Protein AF-A0A418XE55-F1 (afdb_monomer)

Nearest PDB structures (foldseek):
  6yex-assembly1_B  TM=7.318E-01  e=2.046E-04  Vibrio campbellii
  6yjb-assembly1_A  TM=7.051E-01  e=1.486E-04  Vibrio campbellii
  6ghs-assembly1_A-2  TM=7.544E-01  e=6.904E-04  Thermocrispum agreste
  8t7s-assembly1_A  TM=6.426E-01  e=5.374E-01  Streptococcus pyogenes
  8umf-assembly1_A  TM=6.681E-01  e=8.412E-01  Parasutterella secunda

Foldseek 3Di:
DALCVQQVCAFQQPRDNPNVQWDWAFLDDDPDPVSRALLRTGTHGNVVSVCLVVLQWAADLVLQAIDGAPVPPDPVCVVSGRDHGDAGPDPSNGHDSVSRVVSVVVSVVVSVVVD

Structure (mmCIF, N/CA/C/O backbone):
data_AF-A0A418XE55-F1
#
_entry.id   AF-A0A418XE55-F1
#
loop_
_atom_site.group_PDB
_atom_site.id
_atom_site.type_symbol
_atom_site.label_atom_id
_atom_site.label_alt_id
_atom_site.label_comp_id
_atom_site.label_asym_id
_atom_site.label_entity_id
_atom_site.label_seq_id
_atom_site.pdbx_PDB_ins_code
_atom_site.Cartn_x
_atom_site.Cartn_y
_atom_site.Cartn_z
_atom_site.occupancy
_atom_site.B_iso_or_equiv
_atom_site.auth_seq_id
_atom_site.auth_comp_id
_atom_site.auth_asym_id
_atom_site.auth_atom_id
_atom_site.pdbx_PDB_model_num
ATOM 1 N N . MET A 1 1 ? 11.187 3.311 -16.559 1.00 74.44 1 MET A N 1
ATOM 2 C CA . MET A 1 1 ? 10.139 2.430 -16.004 1.00 74.44 1 MET A CA 1
ATOM 3 C C . MET A 1 1 ? 9.327 3.265 -15.040 1.00 74.44 1 MET A C 1
ATOM 5 O O . MET A 1 1 ? 9.937 3.987 -14.264 1.00 74.44 1 MET A O 1
ATOM 9 N N . ASP A 1 2 ? 8.004 3.248 -15.148 1.00 90.56 2 ASP A N 1
ATOM 10 C CA . ASP A 1 2 ? 7.113 3.976 -14.241 1.00 90.56 2 ASP A CA 1
ATOM 11 C C . ASP A 1 2 ? 6.524 3.037 -13.176 1.00 90.56 2 ASP A C 1
ATOM 13 O O . ASP A 1 2 ? 6.719 1.818 -13.214 1.00 90.56 2 ASP A O 1
ATOM 17 N N . LEU A 1 3 ? 5.819 3.614 -12.200 1.00 92.81 3 LEU A N 1
ATOM 18 C CA . LEU A 1 3 ? 5.218 2.858 -11.102 1.00 92.81 3 LEU A CA 1
ATOM 19 C C . LEU A 1 3 ? 4.127 1.896 -11.599 1.00 92.81 3 LEU A C 1
ATOM 21 O O . LEU A 1 3 ? 4.036 0.772 -11.111 1.00 92.81 3 LEU A O 1
ATOM 25 N N . ILE A 1 4 ? 3.343 2.298 -12.606 1.00 95.31 4 ILE A N 1
ATOM 26 C CA . ILE A 1 4 ? 2.306 1.443 -13.202 1.00 95.31 4 ILE A CA 1
ATOM 27 C C . ILE A 1 4 ? 2.929 0.164 -13.762 1.00 95.31 4 ILE A C 1
ATOM 29 O O . ILE A 1 4 ? 2.458 -0.931 -13.462 1.00 95.31 4 ILE A O 1
ATOM 33 N N . SER A 1 5 ? 4.005 0.287 -14.536 1.00 94.94 5 SER A N 1
ATOM 34 C CA . SER A 1 5 ? 4.707 -0.857 -15.119 1.00 94.94 5 SER A CA 1
ATOM 35 C C . SER A 1 5 ? 5.399 -1.707 -14.052 1.00 94.94 5 SER A C 1
ATOM 37 O O . SER A 1 5 ? 5.434 -2.927 -14.179 1.00 94.94 5 SER A O 1
ATOM 39 N N . ALA A 1 6 ? 5.913 -1.096 -12.976 1.00 95.56 6 ALA A N 1
ATOM 40 C CA . ALA A 1 6 ? 6.526 -1.824 -11.861 1.00 95.56 6 ALA A CA 1
ATOM 41 C C . ALA A 1 6 ? 5.561 -2.756 -11.129 1.00 95.56 6 ALA A C 1
ATOM 43 O O . ALA A 1 6 ? 5.970 -3.824 -10.675 1.00 95.56 6 ALA A O 1
ATOM 44 N N . TYR A 1 7 ? 4.291 -2.372 -11.062 1.00 97.06 7 TYR A N 1
ATOM 45 C CA . TYR A 1 7 ? 3.239 -3.142 -10.411 1.00 97.06 7 TYR A CA 1
ATOM 46 C C . TYR A 1 7 ? 2.389 -3.972 -11.388 1.00 97.06 7 TYR A C 1
ATOM 48 O O . TYR A 1 7 ? 1.293 -4.394 -11.030 1.00 97.06 7 TYR A O 1
ATOM 56 N N . ASP A 1 8 ? 2.845 -4.179 -12.630 1.00 96.81 8 ASP A N 1
ATOM 57 C CA . ASP A 1 8 ? 2.083 -4.880 -13.683 1.00 96.81 8 ASP A CA 1
ATOM 58 C C . ASP A 1 8 ? 0.675 -4.281 -13.922 1.00 96.81 8 ASP A C 1
ATOM 60 O O . ASP A 1 8 ? -0.283 -4.951 -14.301 1.00 96.81 8 ASP A O 1
ATOM 64 N N . GLY A 1 9 ? 0.517 -2.979 -13.662 1.00 97.06 9 GLY A N 1
ATOM 65 C CA . GLY A 1 9 ? -0.772 -2.295 -13.722 1.00 97.06 9 GLY A CA 1
ATOM 66 C C . GLY A 1 9 ? -1.802 -2.843 -12.734 1.00 97.06 9 GLY A C 1
ATOM 67 O O . GLY A 1 9 ? -2.986 -2.870 -13.067 1.00 97.06 9 GLY A O 1
ATOM 68 N N . ARG A 1 10 ? -1.371 -3.294 -11.548 1.00 98.06 10 ARG A N 1
ATOM 69 C CA . ARG A 1 10 ? -2.242 -3.838 -10.498 1.00 98.06 10 ARG A CA 1
ATOM 70 C C . ARG A 1 10 ? -2.068 -3.115 -9.175 1.00 98.06 10 ARG A C 1
ATOM 72 O O . ARG A 1 10 ? -0.962 -2.784 -8.763 1.00 98.06 10 ARG A O 1
ATOM 79 N N . CYS A 1 11 ? -3.170 -2.931 -8.458 1.00 98.56 11 CYS A N 1
ATOM 80 C CA . CYS A 1 11 ? -3.112 -2.417 -7.096 1.00 98.56 11 CYS A CA 1
ATOM 81 C C . CYS A 1 11 ? -2.300 -3.356 -6.181 1.00 98.56 11 CYS A C 1
ATOM 83 O O . CYS A 1 11 ? -2.588 -4.552 -6.102 1.00 98.56 11 CYS A O 1
ATOM 85 N N . ALA A 1 12 ? -1.358 -2.798 -5.420 1.00 98.38 12 ALA A N 1
ATOM 86 C CA . ALA A 1 12 ? -0.518 -3.520 -4.467 1.00 98.38 12 ALA A CA 1
ATOM 87 C C . ALA A 1 12 ? -1.333 -4.298 -3.417 1.00 98.38 12 ALA A C 1
ATOM 89 O O . ALA A 1 12 ? -0.932 -5.376 -2.999 1.00 98.38 12 ALA A O 1
ATOM 90 N N . ILE A 1 13 ? -2.500 -3.780 -3.024 1.00 98.44 13 ILE A N 1
ATOM 91 C CA . ILE A 1 13 ? -3.337 -4.347 -1.955 1.00 98.44 13 ILE A CA 1
ATOM 92 C C . ILE A 1 13 ? -4.469 -5.219 -2.510 1.00 98.44 13 ILE A C 1
ATOM 94 O O . ILE A 1 13 ? -4.709 -6.323 -2.031 1.00 98.44 13 ILE A O 1
ATOM 98 N N . THR A 1 14 ? -5.188 -4.737 -3.526 1.00 98.31 14 THR A N 1
ATOM 99 C CA . THR A 1 14 ? -6.407 -5.407 -4.023 1.00 98.31 14 THR A CA 1
ATOM 100 C C . THR A 1 14 ? -6.176 -6.248 -5.269 1.00 98.31 14 THR A C 1
ATOM 102 O O . THR A 1 14 ? -7.092 -6.942 -5.699 1.00 98.31 14 THR A O 1
ATOM 105 N N . GLN A 1 15 ? -4.997 -6.150 -5.893 1.00 98.00 15 GLN A N 1
ATOM 106 C CA . GLN A 1 15 ? -4.694 -6.732 -7.207 1.00 98.00 15 GLN A CA 1
ATOM 107 C C . GLN A 1 15 ? -5.613 -6.258 -8.348 1.00 98.00 15 GLN A C 1
ATOM 109 O O . GLN A 1 15 ? -5.567 -6.808 -9.451 1.00 98.00 15 GLN A O 1
ATOM 114 N N . CYS A 1 16 ? -6.414 -5.209 -8.113 1.00 98.12 16 CYS A N 1
ATOM 115 C CA . CYS A 1 16 ? -7.288 -4.605 -9.111 1.00 98.12 16 CYS A CA 1
ATOM 116 C C . CYS A 1 16 ? -6.478 -4.178 -10.352 1.00 98.12 16 CYS A C 1
ATOM 118 O O . CYS A 1 16 ? -5.541 -3.395 -10.189 1.00 98.12 16 CYS A O 1
ATOM 120 N N . PRO A 1 17 ? -6.830 -4.645 -11.567 1.00 98.00 17 PRO A N 1
ATOM 121 C CA . PRO A 1 17 ? -6.108 -4.321 -12.801 1.00 98.00 17 PRO A CA 1
ATOM 122 C C . PRO A 1 17 ? -6.703 -3.132 -13.578 1.00 98.00 17 PRO A C 1
ATOM 124 O O . PRO A 1 17 ? -6.294 -2.852 -14.706 1.00 98.00 17 PRO A O 1
ATOM 127 N N . ILE A 1 18 ? -7.726 -2.462 -13.035 1.00 98.12 18 ILE A N 1
ATOM 128 C CA . ILE A 1 18 ? -8.464 -1.407 -13.740 1.00 98.12 18 ILE A CA 1
ATOM 129 C C . ILE A 1 18 ? -7.625 -0.125 -13.731 1.00 98.12 18 ILE A C 1
ATOM 131 O O . ILE A 1 18 ? -7.739 0.703 -12.834 1.00 98.12 18 ILE A O 1
ATOM 135 N N . ARG A 1 19 ? -6.769 0.035 -14.745 1.00 96.81 19 ARG A N 1
ATOM 136 C CA . ARG A 1 19 ? -5.791 1.135 -14.844 1.00 96.81 19 ARG A CA 1
ATOM 137 C C . ARG A 1 19 ? -6.359 2.539 -14.579 1.00 96.81 19 ARG A C 1
ATOM 139 O O . ARG A 1 19 ? -5.692 3.269 -13.857 1.00 96.81 19 ARG A O 1
ATOM 146 N N . PRO A 1 20 ? -7.553 2.928 -15.078 1.00 98.00 20 PRO A N 1
ATOM 147 C CA . PRO A 1 20 ? -8.094 4.270 -14.836 1.00 98.00 20 PRO A CA 1
ATOM 148 C C . PRO A 1 20 ? -8.363 4.628 -13.369 1.00 98.00 20 PRO A C 1
ATOM 150 O O . PRO A 1 20 ? -8.520 5.805 -13.073 1.00 98.00 20 PRO A O 1
ATOM 153 N N . ILE A 1 21 ? -8.441 3.643 -12.468 1.00 98.06 21 ILE A N 1
ATOM 154 C CA . ILE A 1 21 ? -8.658 3.867 -11.028 1.00 98.06 21 ILE A CA 1
ATOM 155 C C . ILE A 1 21 ? -7.413 3.548 -10.191 1.00 98.06 21 ILE A C 1
ATOM 157 O O . ILE A 1 21 ? -7.523 3.393 -8.974 1.00 98.06 21 ILE A O 1
ATOM 161 N N . LEU A 1 22 ? -6.256 3.377 -10.839 1.00 98.50 22 LEU A N 1
ATOM 162 C CA . LEU A 1 22 ? -4.977 3.163 -10.171 1.00 98.50 22 LEU A CA 1
ATOM 163 C C . LEU A 1 22 ? -4.210 4.475 -10.056 1.00 98.50 22 LEU A C 1
ATOM 165 O O . LEU A 1 22 ? -4.046 5.206 -11.029 1.00 98.50 22 LEU A O 1
ATOM 169 N N . GLU A 1 23 ? -3.683 4.719 -8.867 1.00 97.94 23 GLU A N 1
ATOM 170 C CA . GLU A 1 23 ? -2.996 5.941 -8.491 1.00 97.94 23 GLU A CA 1
ATOM 171 C C . GLU A 1 23 ? -1.644 5.617 -7.857 1.00 97.94 23 GLU A C 1
ATOM 173 O O . GLU A 1 23 ? -1.466 4.594 -7.188 1.00 97.94 23 GLU A O 1
ATOM 178 N N . ALA A 1 24 ? -0.675 6.500 -8.085 1.00 95.62 24 ALA A N 1
ATOM 179 C CA . ALA A 1 24 ? 0.620 6.434 -7.432 1.00 95.62 24 ALA A CA 1
ATOM 180 C C . ALA A 1 24 ? 0.514 7.050 -6.034 1.00 95.62 24 ALA A C 1
ATOM 182 O O . ALA A 1 24 ? 0.401 8.267 -5.898 1.00 95.62 24 ALA A O 1
ATOM 183 N N . ALA A 1 25 ? 0.572 6.202 -5.013 1.00 95.56 25 ALA A N 1
ATOM 184 C CA . ALA A 1 25 ? 0.569 6.611 -3.621 1.00 95.56 25 ALA A CA 1
ATOM 185 C C . ALA A 1 25 ? 1.995 6.730 -3.095 1.00 95.56 25 ALA A C 1
ATOM 187 O O . ALA A 1 25 ? 2.790 5.796 -3.226 1.00 95.56 25 ALA A O 1
ATOM 188 N N . HIS A 1 26 ? 2.314 7.859 -2.470 1.00 93.00 26 HIS A N 1
ATOM 189 C CA . HIS A 1 26 ? 3.589 8.016 -1.780 1.00 93.00 26 HIS A CA 1
ATOM 190 C C . HIS A 1 26 ? 3.557 7.285 -0.433 1.00 93.00 26 HIS A C 1
ATOM 192 O O . HIS A 1 26 ? 2.566 7.320 0.299 1.00 93.00 26 HIS A O 1
ATOM 198 N N . VAL A 1 27 ? 4.662 6.634 -0.079 1.00 92.00 27 VAL A N 1
ATOM 199 C CA . VAL A 1 27 ? 4.802 5.970 1.226 1.00 92.00 27 VAL A CA 1
ATOM 200 C C . VAL A 1 27 ? 5.273 6.962 2.283 1.00 92.00 27 VAL A C 1
ATOM 202 O O . VAL A 1 27 ? 4.691 7.055 3.363 1.00 92.00 27 VAL A O 1
ATOM 205 N N . THR A 1 28 ? 6.286 7.758 1.946 1.00 86.19 28 THR A N 1
ATOM 206 C CA . THR A 1 28 ? 6.724 8.918 2.734 1.00 86.19 28 THR A CA 1
ATOM 207 C C . THR A 1 28 ? 6.497 10.213 1.954 1.00 86.19 28 THR A C 1
ATOM 209 O O . THR A 1 28 ? 6.499 10.164 0.720 1.00 86.19 28 THR A O 1
ATOM 212 N N . PRO A 1 29 ? 6.304 11.367 2.631 1.00 79.19 29 PRO A N 1
ATOM 213 C CA . PRO A 1 29 ? 6.057 12.636 1.956 1.00 79.19 29 PRO A CA 1
ATOM 214 C C . PRO A 1 29 ? 7.090 12.940 0.872 1.00 79.19 29 PRO A C 1
ATOM 216 O O . PRO A 1 29 ? 8.283 12.684 1.034 1.00 79.19 29 PRO A O 1
ATOM 219 N N . TYR A 1 30 ? 6.619 13.530 -0.220 1.00 68.69 30 TYR A N 1
ATOM 220 C CA . TYR A 1 30 ? 7.482 14.012 -1.285 1.00 68.69 30 TYR A CA 1
ATOM 221 C C . TYR A 1 30 ? 8.309 15.215 -0.798 1.00 68.69 30 TYR A C 1
ATOM 223 O O . TYR A 1 30 ? 7.754 16.253 -0.445 1.00 68.69 30 TYR A O 1
ATOM 231 N N . LEU A 1 31 ? 9.638 15.082 -0.793 1.00 68.12 31 LEU A N 1
ATOM 232 C CA . LEU A 1 31 ? 10.601 16.122 -0.393 1.00 68.12 31 LEU A CA 1
ATOM 233 C C . LEU A 1 31 ? 11.439 16.635 -1.582 1.00 68.12 31 LEU A C 1
ATOM 235 O O . LEU A 1 31 ? 12.531 17.168 -1.401 1.00 68.12 31 LEU A O 1
ATOM 239 N N . GLY A 1 32 ? 10.949 16.457 -2.813 1.00 66.75 32 GLY A N 1
ATOM 240 C CA . GLY A 1 32 ? 11.641 16.843 -4.047 1.00 66.75 32 GLY A CA 1
ATOM 241 C C . GLY A 1 32 ? 12.063 15.644 -4.909 1.00 66.75 32 GLY A C 1
ATOM 242 O O . GLY A 1 32 ? 11.835 14.495 -4.520 1.00 66.75 32 GLY A O 1
ATOM 243 N N . PRO A 1 33 ? 12.700 15.875 -6.077 1.00 60.78 33 PRO A N 1
ATOM 244 C CA . PRO A 1 33 ? 12.922 14.848 -7.105 1.00 60.78 33 PRO A CA 1
ATOM 245 C C . PRO A 1 33 ? 13.652 13.588 -6.623 1.00 60.78 33 PRO A C 1
ATOM 247 O O . PRO A 1 33 ? 13.444 12.512 -7.172 1.00 60.78 33 PRO A O 1
ATOM 250 N N . GLN A 1 34 ? 14.461 13.693 -5.566 1.00 60.91 34 GLN A N 1
ATOM 251 C CA . GLN A 1 34 ? 15.155 12.552 -4.958 1.00 60.91 34 GLN A CA 1
ATOM 252 C C . GLN A 1 34 ? 14.206 11.554 -4.267 1.00 60.91 34 GLN A C 1
ATOM 254 O O . GLN A 1 34 ? 14.555 10.391 -4.097 1.00 60.91 34 GLN A O 1
ATOM 259 N N . THR A 1 35 ? 12.994 11.987 -3.905 1.00 60.41 35 THR A N 1
ATOM 260 C CA . THR A 1 35 ? 11.946 11.147 -3.296 1.00 60.41 35 THR A CA 1
ATOM 261 C C . THR A 1 35 ? 10.919 10.614 -4.303 1.00 60.41 35 THR A C 1
ATOM 263 O O . THR A 1 35 ? 10.076 9.804 -3.921 1.00 60.41 35 THR A O 1
ATOM 266 N N . ASN A 1 36 ? 11.038 10.976 -5.592 1.00 69.44 36 ASN A N 1
ATOM 267 C CA . ASN A 1 36 ? 10.267 10.409 -6.716 1.00 69.44 36 ASN A CA 1
ATOM 268 C C . ASN A 1 36 ? 10.808 9.036 -7.171 1.00 69.44 36 ASN A C 1
ATOM 270 O O . ASN A 1 36 ? 10.789 8.690 -8.353 1.00 69.44 36 ASN A O 1
ATOM 274 N N . ALA A 1 37 ? 11.333 8.244 -6.238 1.00 82.94 37 ALA A N 1
ATOM 275 C CA . ALA A 1 37 ? 11.778 6.889 -6.523 1.00 82.94 37 ALA A CA 1
ATOM 276 C C . ALA A 1 37 ? 10.573 5.939 -6.578 1.00 82.94 37 ALA A C 1
ATOM 278 O O . ALA A 1 37 ? 9.666 6.041 -5.755 1.00 82.94 37 ALA A O 1
ATOM 279 N N . ILE A 1 38 ? 10.601 4.953 -7.483 1.00 86.75 38 ILE A N 1
ATOM 280 C CA . ILE A 1 38 ? 9.590 3.87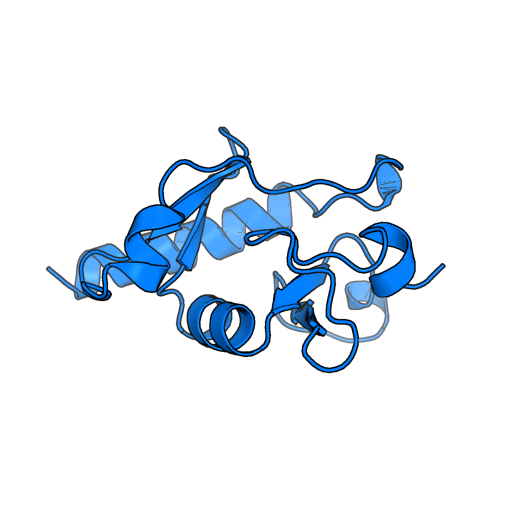6 -7.543 1.00 86.75 38 ILE A CA 1
ATOM 281 C C . ILE A 1 38 ? 9.459 3.180 -6.180 1.00 86.75 38 ILE A C 1
ATOM 283 O O . ILE A 1 38 ? 8.358 2.856 -5.749 1.00 86.75 38 ILE A O 1
ATOM 287 N N . SER A 1 39 ? 10.575 3.020 -5.466 1.00 90.31 39 SER A N 1
ATOM 288 C CA . SER A 1 39 ? 10.621 2.431 -4.128 1.00 90.31 39 SER A CA 1
ATOM 289 C C . SER A 1 39 ? 9.974 3.289 -3.030 1.00 90.31 39 SER A C 1
ATOM 291 O O . SER A 1 39 ? 9.761 2.791 -1.930 1.00 90.31 39 SER A O 1
ATOM 293 N N . ASN A 1 40 ? 9.622 4.551 -3.290 1.00 92.19 40 ASN A N 1
ATOM 294 C CA . ASN A 1 40 ? 8.794 5.368 -2.392 1.00 92.19 40 ASN A CA 1
ATOM 295 C C . ASN A 1 40 ? 7.310 5.374 -2.811 1.00 92.19 40 ASN A C 1
ATOM 297 O O . ASN A 1 40 ? 6.525 6.171 -2.296 1.00 92.19 40 ASN A O 1
ATOM 301 N N . GLY A 1 41 ? 6.929 4.512 -3.759 1.00 94.31 41 GLY A N 1
ATOM 302 C CA . GLY A 1 41 ? 5.587 4.430 -4.315 1.00 94.31 41 GLY A CA 1
ATOM 303 C C . GLY A 1 41 ? 4.916 3.073 -4.099 1.00 94.31 41 GLY A C 1
ATOM 304 O O . GLY A 1 41 ? 5.532 2.011 -4.230 1.00 94.31 41 GLY A O 1
ATOM 305 N N . LEU A 1 42 ? 3.611 3.113 -3.852 1.00 97.31 42 LEU A N 1
ATOM 306 C CA . LEU A 1 42 ? 2.695 1.986 -4.011 1.00 97.31 42 LEU A CA 1
ATOM 307 C C . LEU A 1 4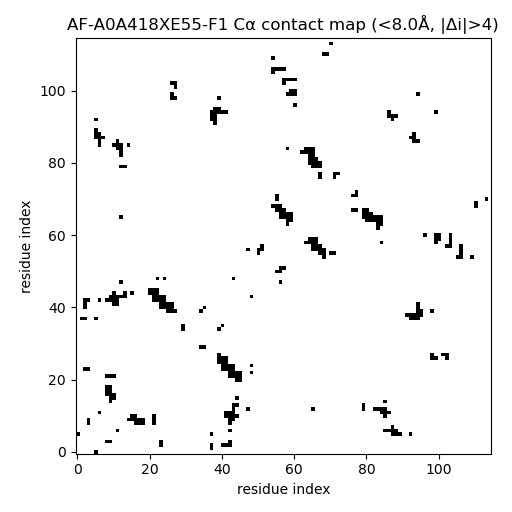2 ? 1.708 2.325 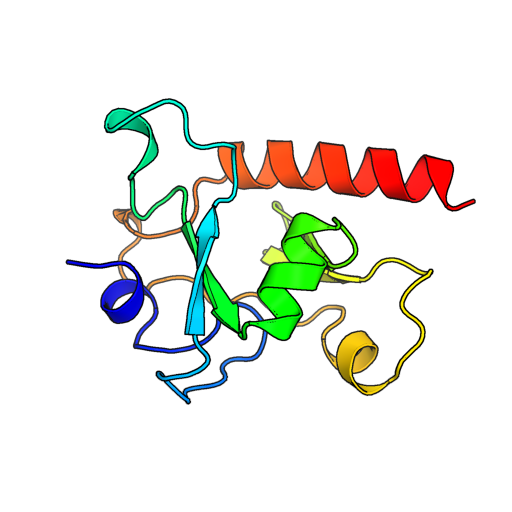-5.130 1.00 97.31 42 LEU A C 1
ATOM 309 O O . LEU A 1 42 ? 1.199 3.442 -5.185 1.00 97.31 42 LEU A O 1
ATOM 313 N N . LEU A 1 43 ? 1.405 1.373 -6.012 1.00 98.25 43 LEU A N 1
ATOM 314 C CA . LEU A 1 43 ? 0.291 1.543 -6.945 1.00 98.25 43 LEU A CA 1
ATOM 315 C C . LEU A 1 43 ? -0.998 1.102 -6.250 1.00 98.25 43 LEU A C 1
ATOM 317 O O . LEU A 1 43 ? -1.145 -0.075 -5.924 1.00 98.25 43 LEU A O 1
ATOM 321 N N . LEU A 1 44 ? -1.931 2.016 -6.001 1.00 98.56 44 LEU A N 1
ATOM 322 C CA . LEU A 1 44 ? -3.141 1.746 -5.222 1.00 98.56 44 LEU A CA 1
ATOM 323 C C . LEU A 1 44 ? -4.409 2.045 -6.021 1.00 98.56 44 LEU A C 1
ATOM 325 O O . LEU A 1 44 ? -4.411 2.883 -6.909 1.00 98.56 44 LEU A O 1
ATOM 329 N N . ARG A 1 4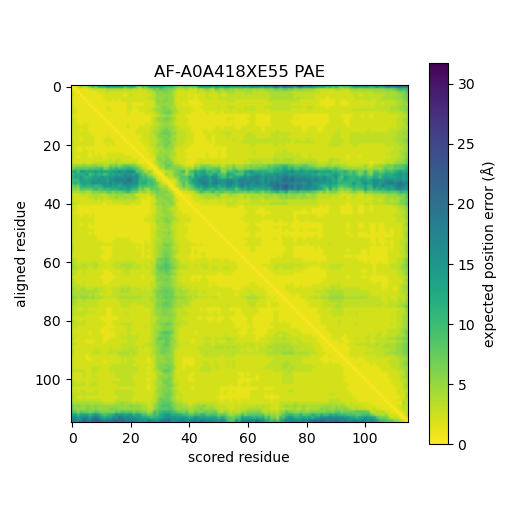5 ? -5.500 1.339 -5.712 1.00 98.50 45 ARG A N 1
ATOM 330 C CA . ARG A 1 45 ? -6.844 1.721 -6.169 1.00 98.50 45 ARG A CA 1
ATOM 331 C C . ARG A 1 45 ? -7.243 3.018 -5.449 1.00 98.50 45 ARG A C 1
ATOM 333 O O . ARG A 1 45 ? -6.904 3.144 -4.278 1.00 98.50 45 ARG A O 1
ATOM 340 N N . ALA A 1 46 ? -7.929 3.954 -6.103 1.00 98.50 46 ALA A N 1
ATOM 341 C CA . ALA A 1 46 ? -8.168 5.308 -5.568 1.00 98.50 46 ALA A CA 1
ATOM 342 C C . ALA A 1 46 ? -8.803 5.362 -4.154 1.00 98.50 46 ALA A C 1
ATOM 344 O O . ALA A 1 46 ? -8.405 6.153 -3.297 1.00 98.50 46 ALA A O 1
ATOM 345 N N . ASP A 1 47 ? -9.752 4.472 -3.860 1.00 98.38 47 ASP A N 1
ATOM 346 C CA . ASP A 1 47 ? -10.336 4.311 -2.521 1.00 98.38 47 ASP A CA 1
ATOM 347 C C . ASP A 1 47 ? -9.296 3.835 -1.491 1.00 98.38 47 ASP A C 1
ATOM 349 O O . ASP A 1 47 ? -9.169 4.398 -0.406 1.00 98.38 47 ASP A O 1
ATOM 353 N N . ILE A 1 48 ? -8.493 2.835 -1.854 1.00 98.56 48 ILE A N 1
ATOM 354 C CA . ILE A 1 48 ? -7.410 2.303 -1.023 1.00 98.56 48 ILE A CA 1
ATOM 355 C C . ILE A 1 48 ? -6.308 3.341 -0.809 1.00 98.56 48 ILE A C 1
ATOM 357 O O . ILE A 1 48 ? -5.747 3.408 0.279 1.00 98.56 48 ILE A O 1
ATOM 361 N N . HIS A 1 49 ? -6.015 4.163 -1.814 1.00 98.56 49 HIS A N 1
ATOM 362 C CA . HIS A 1 49 ? -5.081 5.278 -1.696 1.00 98.56 49 HIS A CA 1
ATOM 363 C C . HIS A 1 49 ? -5.579 6.307 -0.677 1.00 98.56 49 HIS A C 1
ATOM 365 O O . HIS A 1 49 ? -4.844 6.674 0.235 1.00 98.56 49 HIS A O 1
ATOM 371 N N . THR A 1 50 ? -6.859 6.678 -0.745 1.00 98.25 50 THR A N 1
ATOM 372 C CA . THR A 1 50 ? -7.471 7.577 0.244 1.00 98.25 50 THR A CA 1
ATOM 373 C C . THR A 1 50 ? -7.368 6.995 1.659 1.00 98.25 50 THR A C 1
ATOM 375 O O . THR A 1 50 ? -6.949 7.678 2.592 1.00 98.25 50 THR A O 1
ATOM 378 N N . LEU A 1 51 ? -7.692 5.710 1.840 1.00 98.12 51 LEU A N 1
ATOM 379 C CA . LEU A 1 51 ? -7.564 5.038 3.138 1.00 98.12 51 LEU A CA 1
ATOM 380 C C . LEU A 1 51 ? -6.109 4.970 3.620 1.00 98.12 51 LEU A C 1
ATOM 382 O O . LEU A 1 51 ? -5.855 5.072 4.822 1.00 98.12 51 LEU A O 1
ATOM 386 N N . TRP A 1 52 ? -5.157 4.788 2.704 1.00 97.88 52 TRP A N 1
ATOM 387 C CA . TRP A 1 52 ? -3.727 4.755 3.002 1.00 97.88 52 TRP A CA 1
ATOM 388 C C . TRP A 1 52 ? -3.257 6.108 3.532 1.00 97.88 52 TRP A C 1
ATOM 390 O O . TRP A 1 52 ? -2.609 6.176 4.581 1.00 97.88 52 TRP A O 1
ATOM 400 N N . ASP A 1 53 ? -3.656 7.192 2.871 1.00 96.19 53 ASP A N 1
ATOM 401 C CA . ASP A 1 53 ? -3.352 8.564 3.278 1.00 96.19 53 ASP A CA 1
ATOM 402 C C . ASP A 1 53 ? -3.951 8.910 4.642 1.00 96.19 53 ASP A C 1
ATOM 404 O O . ASP A 1 53 ? -3.270 9.480 5.496 1.00 96.19 53 ASP A O 1
ATOM 408 N N . LEU A 1 54 ? -5.179 8.457 4.900 1.00 96.00 54 LEU A N 1
ATOM 409 C CA . LEU A 1 54 ? -5.857 8.599 6.192 1.00 96.00 54 LEU A CA 1
ATOM 410 C C . LEU A 1 54 ? -5.308 7.676 7.292 1.00 96.00 54 LEU A C 1
ATOM 412 O O . LEU A 1 54 ? -5.736 7.779 8.448 1.00 96.00 54 LEU A O 1
ATOM 416 N N . ARG A 1 55 ? -4.369 6.782 6.950 1.00 96.38 55 ARG A N 1
ATOM 417 C CA . ARG A 1 55 ? -3.811 5.748 7.836 1.00 96.38 55 ARG A CA 1
ATOM 418 C C . ARG A 1 55 ? -4.887 4.806 8.389 1.00 96.38 55 ARG A C 1
ATOM 420 O O . ARG A 1 55 ? -4.793 4.336 9.514 1.00 96.38 55 ARG A O 1
ATOM 427 N N . LEU A 1 56 ? -5.919 4.526 7.600 1.00 97.19 56 LEU A N 1
ATOM 428 C CA . LEU A 1 56 ? -6.940 3.518 7.907 1.00 97.19 56 LEU A CA 1
ATOM 429 C C . LEU A 1 56 ? -6.567 2.131 7.368 1.00 97.19 56 LEU A C 1
ATOM 431 O O . LEU A 1 56 ? -7.139 1.130 7.793 1.00 97.19 56 LEU A O 1
ATOM 435 N N . ILE A 1 57 ? -5.590 2.072 6.464 1.00 98.06 57 ILE A N 1
ATOM 436 C CA . ILE A 1 57 ? -4.962 0.854 5.957 1.00 98.06 57 ILE A CA 1
ATOM 437 C C . ILE A 1 57 ? -3.442 1.034 5.958 1.00 98.06 57 ILE A C 1
ATOM 439 O O . ILE A 1 57 ? -2.934 2.127 5.692 1.00 98.06 57 ILE A O 1
ATOM 443 N N . ALA A 1 58 ? -2.718 -0.036 6.258 1.00 97.94 58 ALA A N 1
ATOM 444 C CA . ALA A 1 58 ? -1.262 -0.082 6.243 1.00 97.94 58 ALA A CA 1
ATOM 445 C C . ALA A 1 58 ? -0.767 -1.444 5.743 1.00 97.94 58 ALA A C 1
ATOM 447 O O . ALA A 1 58 ? -1.555 -2.366 5.516 1.00 97.94 58 ALA A O 1
ATOM 448 N N . ILE A 1 59 ? 0.546 -1.561 5.559 1.00 98.44 59 ILE A N 1
ATOM 449 C CA . ILE A 1 59 ? 1.229 -2.827 5.285 1.00 98.44 59 ILE A CA 1
ATOM 450 C C . ILE A 1 59 ? 2.213 -3.052 6.429 1.00 98.44 59 ILE A C 1
ATOM 452 O O . ILE A 1 59 ? 3.041 -2.183 6.692 1.00 98.44 59 ILE A O 1
ATOM 456 N N . ASP A 1 60 ? 2.126 -4.207 7.086 1.00 97.25 60 ASP A N 1
ATOM 457 C CA . ASP A 1 60 ? 3.119 -4.635 8.071 1.00 97.25 60 ASP A CA 1
ATOM 458 C C . ASP A 1 60 ? 4.474 -4.821 7.359 1.00 97.25 60 ASP A C 1
ATOM 460 O O . ASP A 1 60 ? 4.557 -5.641 6.438 1.00 97.25 60 ASP A O 1
ATOM 464 N N . PRO A 1 61 ? 5.536 -4.088 7.738 1.00 96.12 61 PRO A N 1
ATOM 465 C CA . PRO A 1 61 ? 6.824 -4.144 7.045 1.00 96.12 61 PRO A CA 1
ATOM 466 C C . PRO A 1 61 ? 7.560 -5.482 7.224 1.00 96.12 61 PRO A C 1
ATOM 468 O O . PRO A 1 61 ? 8.398 -5.827 6.392 1.00 96.12 61 PRO A O 1
ATOM 471 N N . ASN A 1 62 ? 7.250 -6.251 8.273 1.00 95.50 62 ASN A N 1
ATOM 472 C CA . ASN A 1 62 ? 7.879 -7.543 8.549 1.00 95.50 62 ASN A CA 1
ATOM 473 C C . ASN A 1 62 ? 7.174 -8.678 7.805 1.00 95.50 62 ASN A C 1
ATOM 475 O O . ASN A 1 62 ? 7.821 -9.546 7.220 1.00 95.50 62 ASN A O 1
ATOM 479 N N . LEU A 1 63 ? 5.840 -8.678 7.841 1.00 96.75 63 LEU A N 1
ATOM 480 C CA . LEU A 1 63 ? 5.021 -9.743 7.254 1.00 96.75 63 LEU A CA 1
ATOM 481 C C . LEU A 1 63 ? 4.624 -9.460 5.803 1.00 96.75 63 LEU A C 1
ATOM 483 O O . LEU A 1 63 ? 4.216 -10.371 5.083 1.00 96.75 63 LEU A O 1
ATOM 487 N N . MET A 1 64 ? 4.731 -8.203 5.367 1.00 97.31 64 MET A N 1
ATOM 488 C CA . MET A 1 64 ? 4.221 -7.719 4.083 1.00 97.31 64 MET A CA 1
ATOM 489 C C . MET A 1 64 ? 2.738 -8.049 3.884 1.00 97.31 64 MET A C 1
ATOM 491 O O . MET A 1 64 ? 2.287 -8.353 2.777 1.00 97.31 64 MET A O 1
ATOM 495 N N . THR A 1 65 ? 1.967 -7.982 4.969 1.00 98.38 65 THR A N 1
ATOM 496 C CA . THR A 1 65 ? 0.520 -8.212 4.986 1.00 98.38 65 THR A CA 1
ATOM 497 C C . THR A 1 65 ? -0.239 -6.925 5.254 1.00 98.38 65 THR A C 1
ATOM 499 O O . THR A 1 65 ? 0.235 -6.039 5.958 1.00 98.38 65 THR A O 1
ATOM 502 N N . VAL A 1 66 ? -1.443 -6.833 4.708 1.00 98.56 66 VAL A N 1
ATOM 503 C CA . VAL A 1 66 ? -2.326 -5.678 4.857 1.00 98.56 66 VAL A CA 1
ATOM 504 C C . VAL A 1 66 ? -2.937 -5.642 6.259 1.00 98.56 66 VAL A C 1
ATOM 506 O O . VAL A 1 66 ? -3.488 -6.638 6.731 1.00 98.56 66 VAL A O 1
ATOM 509 N N . CYS A 1 67 ? -2.908 -4.476 6.895 1.00 98.19 67 CYS A N 1
ATOM 510 C CA . CYS A 1 67 ? -3.528 -4.218 8.193 1.00 98.19 67 CYS A CA 1
ATOM 511 C C . CYS A 1 67 ? -4.596 -3.134 8.052 1.00 98.19 67 CYS A C 1
ATOM 513 O O . CYS A 1 67 ? -4.375 -2.126 7.381 1.00 98.19 67 CYS A O 1
ATOM 515 N N . ILE A 1 68 ? -5.751 -3.345 8.682 1.00 98.00 68 ILE A N 1
ATOM 516 C CA . ILE A 1 68 ? -6.903 -2.439 8.623 1.00 98.00 68 ILE A CA 1
ATOM 517 C C . ILE A 1 68 ? -7.133 -1.828 10.006 1.00 98.00 68 ILE A C 1
ATOM 519 O O . ILE A 1 68 ? -7.067 -2.534 11.011 1.00 98.00 68 ILE A O 1
ATOM 523 N N . SER A 1 69 ? -7.413 -0.525 10.064 1.00 96.69 69 SER A N 1
ATOM 524 C CA . SER A 1 69 ? -7.817 0.138 11.306 1.00 96.69 69 SER A CA 1
ATOM 525 C C . SER A 1 69 ? -9.135 -0.456 11.830 1.00 96.69 69 SER A C 1
ATOM 527 O O . SER A 1 69 ? -10.069 -0.638 11.043 1.00 96.69 69 SER A O 1
ATOM 529 N N . PRO A 1 70 ? -9.277 -0.689 13.150 1.00 94.81 70 PRO A N 1
ATOM 530 C CA . PRO A 1 70 ? -10.526 -1.161 13.755 1.00 94.81 70 PRO A CA 1
ATOM 531 C C . PRO A 1 70 ? -11.733 -0.239 13.514 1.00 94.81 70 PRO A C 1
ATOM 533 O O . PRO A 1 70 ? -12.878 -0.676 13.609 1.00 94.81 70 PRO A O 1
ATOM 536 N N . THR A 1 71 ? -11.492 1.035 13.186 1.00 95.38 71 THR A N 1
ATOM 537 C CA . THR A 1 71 ? -12.553 2.010 12.882 1.00 95.38 71 THR A CA 1
ATOM 538 C C . THR A 1 71 ? -13.202 1.784 11.511 1.00 95.38 71 THR A C 1
ATOM 540 O O . THR A 1 71 ? -14.332 2.215 11.287 1.00 95.38 71 THR A O 1
ATOM 543 N N . LEU A 1 72 ? -12.535 1.074 10.592 1.00 95.69 72 LEU A N 1
ATOM 544 C CA . LEU A 1 72 ? -13.026 0.816 9.238 1.00 95.69 72 LEU A CA 1
ATOM 545 C C . LEU A 1 72 ? -13.828 -0.494 9.178 1.00 95.69 72 LEU A C 1
ATOM 547 O O . LEU A 1 72 ? -13.340 -1.497 8.677 1.00 95.69 72 LEU A O 1
ATOM 551 N N . GLN A 1 73 ? -15.059 -0.514 9.685 1.00 95.94 73 GLN A N 1
ATOM 552 C CA . GLN A 1 73 ? -15.821 -1.764 9.889 1.00 95.94 73 GLN A CA 1
ATOM 553 C C . GLN A 1 73 ? -16.462 -2.373 8.627 1.00 95.94 73 GLN A C 1
ATOM 555 O O . GLN A 1 73 ? -17.003 -3.477 8.690 1.00 95.94 73 GLN A O 1
ATOM 560 N N . ASP A 1 74 ? -16.423 -1.683 7.486 1.00 97.62 74 ASP A N 1
ATOM 561 C CA . ASP A 1 74 ? -17.075 -2.162 6.266 1.00 97.62 74 ASP A CA 1
ATOM 562 C C . ASP A 1 74 ? -16.433 -3.481 5.762 1.00 97.62 74 ASP A C 1
ATOM 564 O O . ASP A 1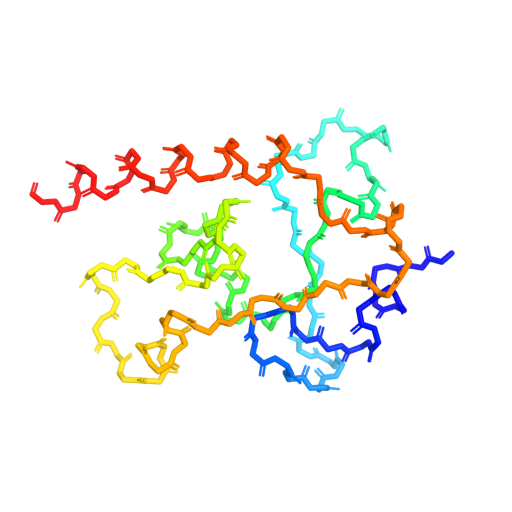 74 ? -15.214 -3.533 5.529 1.00 97.62 74 ASP A O 1
ATOM 568 N N . PRO A 1 75 ? -17.229 -4.553 5.554 1.00 97.56 75 PRO A N 1
ATOM 569 C CA . PRO A 1 75 ? -16.733 -5.858 5.117 1.00 97.56 75 PRO A CA 1
ATOM 570 C C . PRO A 1 75 ? -15.909 -5.832 3.824 1.00 97.56 75 PRO A C 1
ATOM 572 O O . PRO A 1 75 ? -15.007 -6.658 3.651 1.00 97.56 75 PRO A O 1
ATOM 575 N N . SER A 1 76 ? -16.186 -4.886 2.921 1.00 96.44 76 SER A N 1
ATOM 576 C CA . SER A 1 76 ? -15.482 -4.749 1.642 1.00 96.44 76 SER A CA 1
ATOM 577 C C . SER A 1 76 ? -13.999 -4.400 1.804 1.00 96.44 76 SER A C 1
ATOM 579 O O . SER A 1 76 ? -13.192 -4.768 0.945 1.00 96.44 76 SER A O 1
ATOM 581 N N . TYR A 1 77 ? -13.620 -3.769 2.920 1.00 97.94 77 TYR A N 1
ATOM 582 C CA . TYR A 1 77 ? -12.225 -3.496 3.271 1.00 97.94 77 TYR A CA 1
ATOM 583 C C . TYR A 1 77 ? -11.677 -4.503 4.279 1.00 97.94 77 TYR A C 1
ATOM 585 O O . TYR A 1 77 ? -10.515 -4.890 4.175 1.00 97.94 77 TYR A O 1
ATOM 593 N N . GLN A 1 78 ? -12.501 -4.992 5.210 1.00 98.00 78 GLN A N 1
ATOM 594 C CA . GLN A 1 78 ? -12.078 -5.990 6.202 1.00 98.00 78 GLN A CA 1
ATOM 595 C C . GLN A 1 78 ? -11.576 -7.287 5.557 1.00 98.00 78 GLN A C 1
ATOM 597 O O . GLN A 1 78 ? -10.604 -7.876 6.020 1.00 98.00 78 GLN A O 1
ATOM 602 N N . VAL A 1 79 ? -12.145 -7.684 4.413 1.00 97.88 79 VAL A N 1
ATOM 603 C CA . VAL A 1 79 ? -11.668 -8.837 3.626 1.00 97.88 79 VAL A CA 1
ATOM 604 C C . VAL A 1 79 ? -10.232 -8.675 3.094 1.00 97.88 79 VAL A C 1
ATOM 606 O O . VAL A 1 79 ? -9.670 -9.612 2.522 1.00 97.88 79 VAL A O 1
ATOM 609 N N . LEU A 1 80 ? -9.640 -7.482 3.189 1.00 98.44 80 LEU A N 1
ATOM 610 C CA . LEU A 1 80 ? -8.254 -7.225 2.803 1.00 98.44 80 LEU A CA 1
ATOM 611 C C . LEU A 1 80 ? -7.270 -7.507 3.942 1.00 98.44 80 LEU A C 1
ATOM 613 O O . LEU A 1 80 ? -6.099 -7.736 3.654 1.00 98.44 80 LEU A O 1
ATOM 617 N N . ALA A 1 81 ? -7.724 -7.526 5.198 1.00 98.19 81 ALA A N 1
ATOM 618 C CA . ALA A 1 81 ? -6.868 -7.779 6.351 1.00 98.19 81 ALA A CA 1
ATOM 619 C C . ALA A 1 81 ? -6.121 -9.117 6.212 1.00 98.19 81 ALA A C 1
ATOM 621 O O . ALA A 1 81 ? -6.694 -10.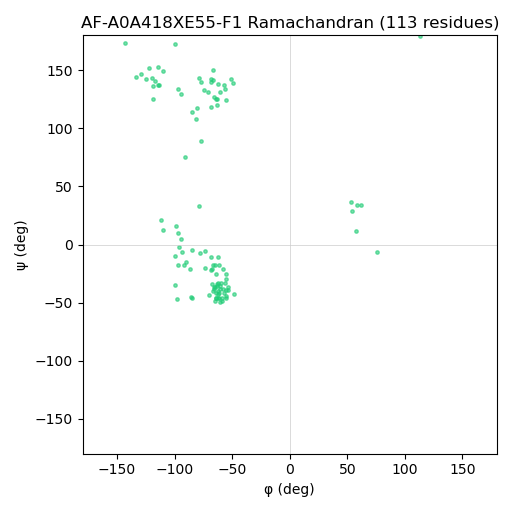138 5.831 1.00 98.19 81 ALA A O 1
ATOM 622 N N . GLY A 1 82 ? -4.818 -9.105 6.492 1.00 98.12 82 GLY A N 1
ATOM 623 C CA . GLY A 1 82 ? -3.945 -10.277 6.425 1.00 98.12 82 GLY A CA 1
ATOM 624 C C . GLY A 1 82 ? -3.552 -10.722 5.013 1.00 98.12 82 GLY A C 1
ATOM 625 O O . GLY A 1 82 ? -2.699 -11.598 4.880 1.00 98.12 82 GLY A O 1
ATOM 626 N N . LYS A 1 83 ? -4.106 -10.134 3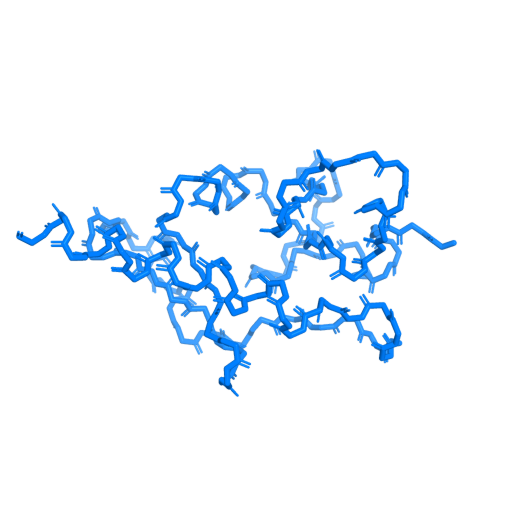.943 1.00 98.31 83 LYS A N 1
ATOM 627 C CA . LYS A 1 83 ? -3.665 -10.455 2.576 1.00 98.31 83 LYS A CA 1
ATOM 628 C C . LYS A 1 83 ? -2.239 -9.973 2.345 1.00 98.31 83 LYS A C 1
ATOM 630 O O . LYS A 1 83 ? -1.872 -8.885 2.783 1.00 98.31 83 LYS A O 1
ATOM 635 N N . SER A 1 84 ? -1.449 -10.756 1.616 1.00 98.06 84 SER A N 1
ATOM 636 C CA . SER A 1 84 ? -0.106 -10.347 1.204 1.00 98.06 84 SER A CA 1
ATOM 637 C C . SER A 1 84 ? -0.178 -9.173 0.231 1.00 98.06 84 SER A C 1
ATOM 639 O O . SER A 1 84 ? -0.860 -9.248 -0.794 1.00 98.06 84 SER A O 1
ATOM 641 N N . ALA A 1 85 ? 0.549 -8.103 0.539 1.00 97.62 85 ALA A N 1
ATOM 642 C CA . ALA A 1 85 ? 0.738 -6.996 -0.378 1.00 97.62 85 ALA A CA 1
ATOM 643 C C . ALA A 1 85 ? 1.650 -7.437 -1.528 1.00 97.62 85 ALA A C 1
ATOM 645 O O . ALA A 1 85 ? 2.721 -8.016 -1.326 1.00 97.62 85 ALA A O 1
ATOM 646 N N . TYR A 1 86 ? 1.224 -7.158 -2.753 1.00 97.00 86 TYR A N 1
ATOM 647 C CA . TYR A 1 86 ? 2.008 -7.457 -3.937 1.00 97.00 86 TYR A CA 1
ATOM 648 C C . TYR A 1 86 ? 3.246 -6.579 -4.012 1.00 97.00 86 TYR A C 1
ATOM 650 O O . TYR A 1 86 ? 3.203 -5.372 -3.769 1.00 97.00 86 TYR A O 1
ATOM 658 N N . GLN A 1 87 ? 4.341 -7.206 -4.424 1.00 95.31 87 GLN A N 1
ATOM 659 C CA . GLN A 1 87 ? 5.617 -6.553 -4.628 1.00 95.31 87 GLN A CA 1
ATOM 660 C C . GLN A 1 87 ? 6.020 -6.640 -6.099 1.00 95.31 87 GLN A C 1
ATOM 662 O O . GLN A 1 87 ? 5.874 -7.706 -6.704 1.00 95.31 87 GLN A O 1
ATOM 667 N N . PRO A 1 88 ? 6.598 -5.565 -6.659 1.00 96.00 88 PRO A N 1
ATOM 668 C CA . PRO A 1 88 ? 7.234 -5.604 -7.965 1.00 96.00 88 PRO A CA 1
ATOM 669 C C . PRO A 1 88 ? 8.213 -6.775 -8.105 1.00 96.00 88 PRO A C 1
ATOM 671 O O . PRO A 1 88 ? 8.999 -7.079 -7.196 1.00 96.00 88 PRO A O 1
ATOM 674 N N . ALA A 1 89 ? 8.190 -7.410 -9.279 1.00 94.69 89 ALA A N 1
ATOM 675 C CA . ALA A 1 89 ? 9.073 -8.530 -9.602 1.00 94.69 89 ALA A CA 1
ATOM 676 C C . ALA A 1 89 ? 10.557 -8.131 -9.531 1.00 94.69 89 ALA A C 1
ATOM 678 O O . ALA A 1 89 ? 11.393 -8.916 -9.086 1.00 94.69 89 ALA A O 1
ATOM 679 N N . VAL A 1 90 ? 10.873 -6.892 -9.920 1.00 94.94 90 VAL A N 1
ATOM 680 C CA . VAL A 1 90 ? 12.221 -6.319 -9.843 1.00 94.94 90 VAL A CA 1
ATOM 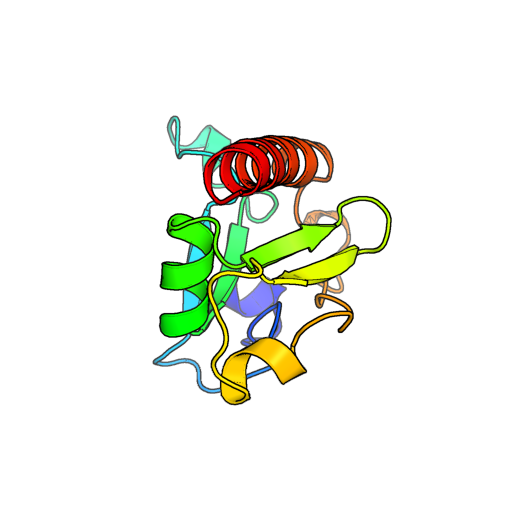681 C C . VAL A 1 90 ? 12.494 -5.837 -8.411 1.00 94.94 90 VAL A C 1
ATOM 683 O O . VAL A 1 90 ? 11.833 -4.897 -7.965 1.00 94.94 90 VAL A O 1
ATOM 686 N N . PRO A 1 91 ? 13.489 -6.397 -7.690 1.00 94.25 91 PRO A N 1
ATOM 687 C CA . PRO A 1 91 ? 13.746 -6.038 -6.294 1.00 94.25 91 PRO A CA 1
ATOM 688 C C . PRO A 1 91 ? 14.028 -4.550 -6.060 1.00 94.25 91 PRO A C 1
ATOM 690 O O . PRO A 1 91 ? 13.533 -3.983 -5.094 1.00 94.25 91 PRO A O 1
ATOM 693 N N . ALA A 1 92 ? 14.749 -3.893 -6.973 1.00 91.06 92 ALA A N 1
ATOM 694 C CA . ALA A 1 92 ? 15.047 -2.459 -6.886 1.00 91.06 92 ALA A CA 1
ATOM 695 C C . ALA A 1 92 ? 13.806 -1.554 -7.036 1.00 91.06 92 ALA A C 1
ATOM 697 O O . ALA A 1 92 ? 13.853 -0.377 -6.690 1.00 91.06 92 ALA A O 1
ATOM 698 N N . SER A 1 93 ? 12.702 -2.091 -7.564 1.00 93.94 93 SER A N 1
ATOM 699 C CA . SER A 1 93 ? 11.423 -1.389 -7.699 1.00 93.94 93 SER A CA 1
ATOM 700 C C . SER A 1 93 ? 10.489 -1.632 -6.518 1.00 93.94 93 SER A C 1
ATOM 702 O O . SER A 1 93 ? 9.426 -1.021 -6.461 1.00 93.94 93 SER A O 1
ATOM 704 N N . ARG A 1 94 ? 10.846 -2.528 -5.592 1.00 95.25 94 ARG A N 1
ATOM 705 C CA . ARG A 1 94 ? 10.032 -2.790 -4.407 1.00 95.25 94 ARG A CA 1
ATOM 706 C C . ARG A 1 94 ? 10.015 -1.573 -3.505 1.00 95.25 94 ARG A C 1
ATOM 708 O O . ARG A 1 94 ? 10.968 -0.794 -3.458 1.00 95.25 94 ARG A O 1
ATOM 715 N N . VAL A 1 95 ? 8.910 -1.438 -2.788 1.00 95.38 95 VAL A N 1
ATOM 716 C CA . VAL A 1 95 ? 8.769 -0.405 -1.777 1.00 95.38 95 VAL A CA 1
ATOM 717 C C . VAL A 1 95 ? 9.894 -0.524 -0.743 1.00 95.38 95 VAL A C 1
ATOM 719 O O . VAL A 1 95 ? 10.274 -1.620 -0.333 1.00 95.38 95 VAL A O 1
ATOM 722 N N . SER A 1 96 ? 10.461 0.616 -0.367 1.00 93.81 96 SER A N 1
ATOM 723 C CA . SER A 1 96 ? 11.542 0.712 0.604 1.00 93.81 96 SER A CA 1
ATOM 724 C C . SER A 1 96 ? 11.063 0.212 1.972 1.00 93.81 96 SER A C 1
ATOM 726 O O . SER A 1 96 ? 10.087 0.763 2.492 1.00 93.81 96 SER A O 1
ATOM 728 N N . PRO A 1 97 ? 11.757 -0.763 2.592 1.00 91.69 97 PRO A N 1
ATOM 729 C CA . PRO A 1 97 ? 11.427 -1.229 3.939 1.00 91.69 97 PRO A CA 1
ATOM 730 C C . PRO A 1 97 ? 11.409 -0.084 4.955 1.00 91.69 97 PRO A C 1
ATOM 732 O O . PRO A 1 97 ? 10.433 0.082 5.673 1.00 91.69 97 PRO A O 1
ATOM 735 N N . LEU A 1 98 ? 12.410 0.801 4.906 1.00 91.69 98 LEU A N 1
ATOM 736 C CA . LEU A 1 98 ? 12.495 1.969 5.788 1.00 91.69 98 LEU A CA 1
ATOM 737 C C . LEU A 1 98 ? 11.330 2.953 5.585 1.00 91.69 98 LEU A C 1
ATOM 739 O O . LEU A 1 98 ? 10.891 3.618 6.521 1.00 91.69 98 LEU A O 1
ATOM 743 N N . ALA A 1 99 ? 10.836 3.090 4.351 1.00 92.19 99 ALA A N 1
ATOM 744 C CA . ALA A 1 99 ? 9.675 3.935 4.081 1.00 92.19 99 ALA A CA 1
ATOM 745 C C . ALA A 1 99 ? 8.401 3.310 4.667 1.00 92.19 99 ALA A C 1
ATOM 747 O O . ALA A 1 99 ? 7.617 4.019 5.300 1.00 92.19 99 ALA A O 1
ATOM 748 N N . LEU A 1 100 ? 8.220 1.995 4.494 1.00 94.69 100 LEU A N 1
ATOM 749 C CA . LEU A 1 100 ? 7.103 1.264 5.092 1.00 94.69 100 LEU A CA 1
ATOM 750 C C . LEU A 1 100 ? 7.143 1.300 6.618 1.00 94.69 100 LEU A C 1
ATOM 752 O O . LEU A 1 100 ? 6.107 1.547 7.218 1.00 94.69 100 LEU A O 1
ATOM 756 N N . GLU A 1 101 ? 8.309 1.128 7.243 1.00 95.50 101 GLU A N 1
ATOM 757 C CA . GLU A 1 101 ? 8.478 1.232 8.700 1.00 95.50 101 GLU A CA 1
ATOM 758 C C . GLU A 1 101 ? 7.979 2.582 9.231 1.00 95.50 101 GLU A C 1
ATOM 760 O O . GLU A 1 101 ? 7.189 2.632 10.169 1.00 95.50 101 GLU A O 1
ATOM 765 N N . ARG A 1 102 ? 8.340 3.688 8.572 1.00 93.38 102 ARG A N 1
ATOM 766 C CA . ARG A 1 102 ? 7.850 5.024 8.950 1.00 93.38 102 ARG A CA 1
ATOM 767 C C . ARG A 1 102 ? 6.339 5.162 8.786 1.00 93.38 102 ARG A C 1
ATOM 769 O O . ARG A 1 102 ? 5.677 5.778 9.619 1.00 93.38 102 ARG A O 1
ATOM 776 N N . GLN A 1 103 ? 5.775 4.632 7.700 1.00 95.25 103 GLN A N 1
ATOM 777 C CA . GLN A 1 103 ? 4.323 4.664 7.507 1.00 95.25 103 GLN A CA 1
ATOM 778 C C . GLN A 1 103 ? 3.609 3.809 8.563 1.00 95.25 103 GLN A C 1
ATOM 780 O O . GLN A 1 103 ? 2.581 4.234 9.095 1.00 95.25 103 GLN A O 1
ATOM 785 N N . TRP A 1 104 ? 4.199 2.669 8.915 1.00 96.69 104 TRP A N 1
ATOM 786 C CA . TRP A 1 104 ? 3.726 1.763 9.949 1.00 96.69 104 TRP A CA 1
ATOM 787 C C . TRP A 1 104 ? 3.702 2.433 11.324 1.00 96.69 104 TRP A C 1
ATOM 789 O O . TRP A 1 104 ? 2.686 2.386 12.008 1.00 96.69 104 TRP A O 1
ATOM 799 N N . GLU A 1 105 ? 4.756 3.150 11.712 1.00 95.81 105 GLU A N 1
ATOM 800 C CA . GLU A 1 105 ? 4.786 3.925 12.962 1.00 95.81 105 GLU A CA 1
ATOM 801 C C . GLU A 1 105 ? 3.644 4.952 13.045 1.00 95.81 105 GLU A C 1
ATOM 803 O O . GLU A 1 105 ? 2.998 5.097 14.089 1.00 95.81 105 GLU A O 1
ATOM 808 N N . LEU A 1 106 ? 3.348 5.645 11.938 1.00 95.19 106 LEU A N 1
ATOM 809 C CA . LEU A 1 106 ? 2.230 6.591 11.866 1.00 95.19 106 LEU A CA 1
ATOM 810 C C . LEU A 1 106 ? 0.875 5.887 11.985 1.00 95.19 106 LEU A C 1
ATOM 812 O O . LEU A 1 106 ? -0.020 6.398 12.661 1.00 95.19 106 LEU A O 1
ATOM 816 N N . PHE A 1 107 ? 0.725 4.725 11.348 1.00 96.25 107 PHE A N 1
ATOM 817 C CA . PHE A 1 107 ? -0.462 3.885 11.474 1.00 96.25 107 PHE A CA 1
ATOM 818 C C . PHE A 1 107 ? -0.672 3.437 12.926 1.00 96.25 107 PHE A C 1
ATOM 820 O O . PHE A 1 107 ? -1.739 3.672 13.485 1.00 96.25 107 PHE A O 1
ATOM 827 N N . GLN A 1 108 ? 0.363 2.910 13.583 1.00 96.00 108 GLN A N 1
ATOM 828 C CA . GLN A 1 108 ? 0.297 2.490 14.986 1.00 96.00 108 GLN A CA 1
ATOM 829 C C . GLN A 1 108 ? -0.017 3.666 15.923 1.00 96.00 108 GLN A C 1
ATOM 831 O O . GLN A 1 108 ? -0.868 3.550 16.802 1.00 96.00 108 GLN A O 1
ATOM 836 N N . THR A 1 109 ? 0.603 4.828 15.692 1.00 95.19 109 THR A N 1
ATOM 837 C CA . THR A 1 109 ? 0.323 6.058 16.453 1.00 95.19 109 THR A CA 1
ATOM 838 C C . THR A 1 109 ? -1.135 6.486 16.314 1.00 95.19 109 THR A C 1
ATOM 840 O O . THR A 1 109 ? -1.736 6.969 17.275 1.00 95.19 109 THR A O 1
ATOM 843 N N . ARG A 1 110 ? -1.714 6.334 15.118 1.00 92.44 110 ARG A N 1
ATOM 844 C CA . ARG A 1 110 ? -3.139 6.574 14.902 1.00 92.44 110 ARG A CA 1
ATOM 845 C C . ARG A 1 110 ? -3.984 5.567 15.679 1.00 92.44 110 ARG A C 1
ATOM 847 O O . ARG A 1 110 ? -4.895 5.998 16.374 1.00 92.44 110 ARG A O 1
ATOM 854 N N . LEU A 1 111 ? -3.680 4.270 15.596 1.00 90.75 111 LEU A N 1
ATOM 855 C CA . LEU A 1 111 ? -4.443 3.240 16.309 1.00 90.75 111 LEU A CA 1
ATOM 856 C C . LEU A 1 111 ? -4.520 3.519 17.811 1.00 90.75 111 LEU A C 1
ATOM 858 O O . LEU A 1 111 ? -5.580 3.364 18.402 1.00 90.75 111 LEU A O 1
ATOM 862 N N . SER A 1 112 ? -3.433 3.998 18.420 1.00 87.75 112 SER A N 1
ATOM 863 C CA . SER A 1 112 ? -3.425 4.376 19.840 1.00 87.75 112 SER A CA 1
ATOM 864 C C . SER A 1 112 ? -4.332 5.562 20.188 1.00 87.75 112 SER A C 1
ATOM 866 O O . SER A 1 112 ? -4.610 5.767 21.363 1.00 87.75 112 SER A O 1
ATOM 868 N N . LYS A 1 113 ? -4.760 6.364 19.205 1.00 83.25 113 LYS A N 1
ATOM 869 C CA . LYS A 1 113 ? -5.695 7.492 19.384 1.00 83.25 113 LYS A CA 1
ATOM 870 C C . LYS A 1 113 ? -7.145 7.129 19.064 1.00 83.25 113 LYS A C 1
ATOM 872 O O . LYS A 1 113 ? -8.038 7.887 19.424 1.00 83.25 113 LYS A O 1
ATOM 877 N N . ASP A 1 114 ? -7.355 6.028 18.348 1.00 74.94 114 ASP A N 1
ATOM 878 C CA . ASP A 1 114 ? -8.675 5.527 17.961 1.00 74.94 114 ASP A CA 1
ATOM 879 C C . ASP A 1 114 ? -9.313 4.655 19.081 1.00 74.94 114 ASP A C 1
ATOM 881 O O . ASP A 1 114 ? -10.457 4.225 18.928 1.00 74.94 114 ASP A O 1
ATOM 885 N N . ILE A 1 115 ? -8.584 4.386 20.181 1.00 59.75 115 ILE A N 1
ATOM 886 C CA . ILE A 1 115 ? -8.996 3.578 21.351 1.00 59.75 115 ILE A CA 1
ATOM 887 C C . ILE A 1 115 ? -9.323 4.478 22.545 1.00 59.75 115 ILE A C 1
ATOM 889 O O . ILE A 1 115 ? -8.532 5.413 22.807 1.00 59.75 115 ILE A O 1
#

Mean predicted aligned error: 3.44 Å

pLDDT: mean 93.05, std 9.03, range [59.75, 98.56]

Organism: NCBI:txid2320864

Radius of gyration: 13.35 Å; Cα contacts (8 Å, |Δi|>4): 189; chains: 1; bounding box: 32×27×37 Å

Solvent-accessible surface area (backbone atoms only — not comparable to full-atom values): 6426 Å² total; per-residue (Å²): 137,53,58,53,68,48,40,73,4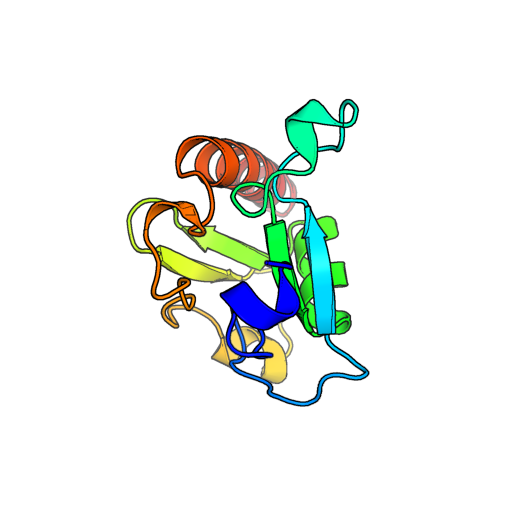1,24,16,31,75,78,60,50,60,60,57,95,48,52,38,84,35,69,52,51,85,80,81,50,82,88,49,72,40,51,28,34,38,44,38,22,38,55,68,57,36,53,33,40,75,70,43,44,35,49,49,42,66,89,77,40,20,27,42,63,37,87,85,59,75,54,65,88,57,51,74,44,48,69,40,66,49,60,66,32,88,52,72,86,47,25,59,37,61,70,39,36,46,56,42,38,53,53,32,52,57,46,54,68,67,78,104

Secondary structure (DSSP, 8-state):
--HHHHTTT--TTT----GGGEEEEESS---SGGG--GGGEEEEEHHHHHHHHTTSEEE-TTT-BEEE-TT---HHHHTTTTPBPP--SSGGGSPPHHHHHHHHHHHHHHHTT--

InterPro domains:
  IPR003615 HNH nuclease [PF13391] (11-60)

Sequence (115 aa):
MDLISAYDGRCAITQCPIRPILEAAHVTPYLGPQTNAISNGLLLRADIHTLWDLRLIAIDPNLMTVCISPTLQDPSYQVLAGKSAYQPAVPASRVSPLALERQWELFQTRLSKDI